Protein AF-A0A915M1R1-F1 (afdb_monomer)

Organism: Meloidogyne javanica (NCBI:txid6303)

Sequence (54 aa):
MRNHVDDIFVIAHRYQVEGLKYLCERFMSSNVDINNIVKYCSNIYLYGAPTLEK

Radius of gyration: 10.29 Å; Cα contacts (8 Å, |Δi|>4): 31; chains: 1; bounding box: 24×26×24 Å

Solvent-accessible surface area (backbone atoms only — not compa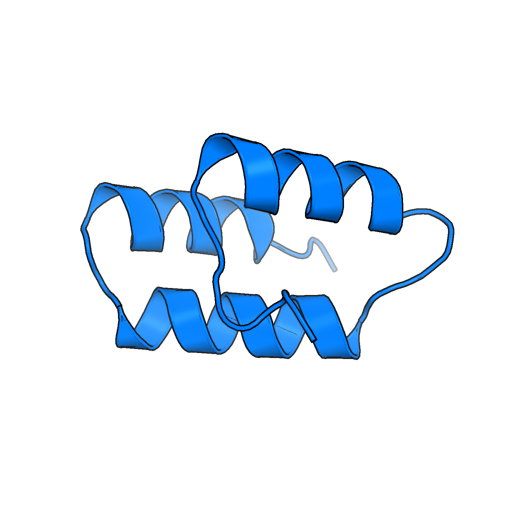rable to full-atom values): 3317 Å² total; per-residue (Å²): 132,89,80,58,54,66,62,50,31,54,50,20,54,76,71,65,37,59,73,56,27,51,52,35,50,56,51,50,67,76,65,63,45,92,88,46,45,67,60,50,55,50,48,36,71,75,66,64,47,80,87,76,64,126

Foldseek 3Di:
DDDCLLVQLVVCLVVVVVVSVLVSLVVCLVPDDPVCVVVVVVSCVPRNDVVNPD

Structure (mmCIF, N/CA/C/O backbone):
data_AF-A0A915M1R1-F1
#
_entry.id   AF-A0A915M1R1-F1
#
loop_
_atom_site.group_PDB
_atom_site.id
_atom_site.type_symbol
_atom_site.label_atom_id
_atom_site.label_alt_id
_atom_site.label_comp_id
_atom_site.label_asym_id
_atom_site.label_entity_id
_atom_site.label_seq_id
_atom_site.pdbx_PDB_ins_code
_atom_site.Cartn_x
_atom_site.Cartn_y
_atom_site.Cartn_z
_atom_site.occupancy
_atom_site.B_iso_or_equiv
_atom_site.auth_seq_id
_atom_site.auth_comp_id
_atom_site.auth_asym_id
_atom_site.auth_atom_id
_atom_site.pdbx_PDB_model_num
ATOM 1 N N . MET A 1 1 ? 5.629 -15.511 -8.953 1.00 42.38 1 MET A N 1
ATOM 2 C CA . MET A 1 1 ? 4.613 -15.332 -7.891 1.00 42.38 1 MET A CA 1
ATOM 3 C C . MET A 1 1 ? 4.053 -13.925 -8.015 1.00 42.38 1 MET A C 1
ATOM 5 O O . MET A 1 1 ? 4.848 -13.006 -8.155 1.00 42.38 1 MET A O 1
ATOM 9 N N . ARG A 1 2 ? 2.725 -13.748 -8.056 1.00 53.38 2 ARG A N 1
ATOM 10 C CA . ARG A 1 2 ? 2.115 -12.406 -8.036 1.00 53.38 2 ARG A CA 1
ATOM 11 C C . ARG A 1 2 ? 2.312 -11.811 -6.645 1.00 53.38 2 ARG A C 1
ATOM 13 O O . ARG A 1 2 ? 1.956 -12.450 -5.661 1.00 53.38 2 ARG A O 1
ATOM 20 N N . ASN A 1 3 ? 2.907 -10.625 -6.577 1.00 70.81 3 ASN A N 1
ATOM 21 C CA . ASN A 1 3 ? 3.074 -9.892 -5.330 1.00 70.81 3 ASN A CA 1
ATOM 22 C C . ASN A 1 3 ? 1.821 -9.026 -5.131 1.00 70.81 3 ASN A C 1
ATOM 24 O O . ASN A 1 3 ? 1.602 -8.090 -5.891 1.00 70.81 3 ASN A O 1
ATOM 28 N N . HIS A 1 4 ? 0.980 -9.369 -4.152 1.00 86.25 4 HIS A N 1
ATOM 29 C CA . HIS A 1 4 ? -0.275 -8.656 -3.845 1.00 86.25 4 HIS A CA 1
ATOM 30 C C . HIS A 1 4 ? -0.086 -7.526 -2.826 1.00 86.25 4 HIS A C 1
ATOM 32 O O . HIS A 1 4 ? -1.049 -6.999 -2.278 1.00 86.25 4 HIS A O 1
ATOM 38 N N . VAL A 1 5 ? 1.165 -7.170 -2.535 1.00 87.81 5 VAL A N 1
ATOM 39 C CA . VAL A 1 5 ? 1.505 -6.224 -1.469 1.00 87.81 5 VAL A CA 1
ATOM 40 C C . VAL A 1 5 ? 0.946 -4.829 -1.748 1.00 87.81 5 VAL A C 1
ATOM 42 O O . VAL A 1 5 ? 0.524 -4.161 -0.811 1.00 87.81 5 VAL A O 1
ATOM 45 N N . ASP A 1 6 ? 0.850 -4.426 -3.017 1.00 86.31 6 ASP A N 1
ATOM 46 C CA . ASP A 1 6 ? 0.194 -3.175 -3.412 1.00 86.31 6 ASP A CA 1
ATOM 47 C C . ASP A 1 6 ? -1.298 -3.170 -3.057 1.00 86.31 6 ASP A C 1
ATOM 49 O O . ASP A 1 6 ? -1.779 -2.239 -2.415 1.00 86.31 6 ASP A O 1
ATOM 53 N N . ASP A 1 7 ? -2.019 -4.235 -3.413 1.00 90.62 7 ASP A N 1
ATOM 54 C CA . ASP A 1 7 ? -3.452 -4.360 -3.131 1.00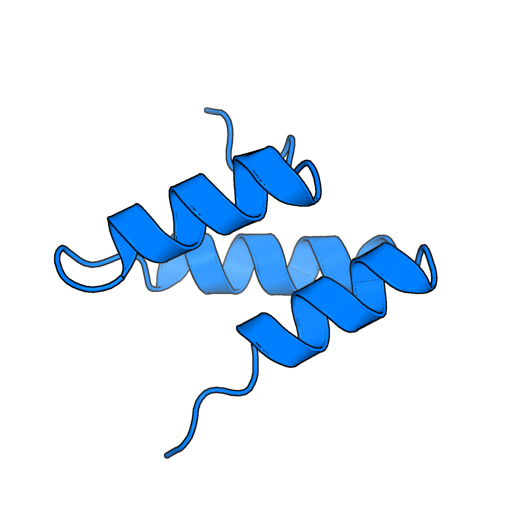 90.62 7 ASP A CA 1
ATOM 55 C C . ASP A 1 7 ? -3.704 -4.377 -1.616 1.00 90.62 7 ASP A C 1
ATOM 57 O O . ASP A 1 7 ? -4.600 -3.697 -1.112 1.00 90.62 7 ASP A O 1
ATOM 61 N N . ILE A 1 8 ? -2.871 -5.114 -0.874 1.00 92.81 8 ILE A N 1
ATOM 62 C CA . ILE A 1 8 ? -2.956 -5.210 0.586 1.00 92.81 8 ILE A CA 1
ATOM 63 C C . ILE A 1 8 ? -2.660 -3.856 1.234 1.00 92.81 8 ILE A C 1
ATOM 65 O O . ILE A 1 8 ? -3.377 -3.472 2.154 1.00 92.81 8 ILE A O 1
ATOM 69 N N . PHE A 1 9 ? -1.667 -3.106 0.748 1.00 90.94 9 PHE A N 1
ATOM 70 C CA . PHE A 1 9 ? -1.362 -1.765 1.250 1.00 90.94 9 PHE A CA 1
ATOM 71 C C . PHE A 1 9 ? -2.546 -0.811 1.063 1.00 90.94 9 PHE A C 1
ATOM 73 O O . PHE A 1 9 ? -2.942 -0.126 2.006 1.00 90.94 9 PHE A O 1
ATOM 80 N N . VAL A 1 10 ? -3.168 -0.818 -0.121 1.00 90.06 10 VAL A N 1
ATOM 81 C CA . VAL A 1 10 ? -4.3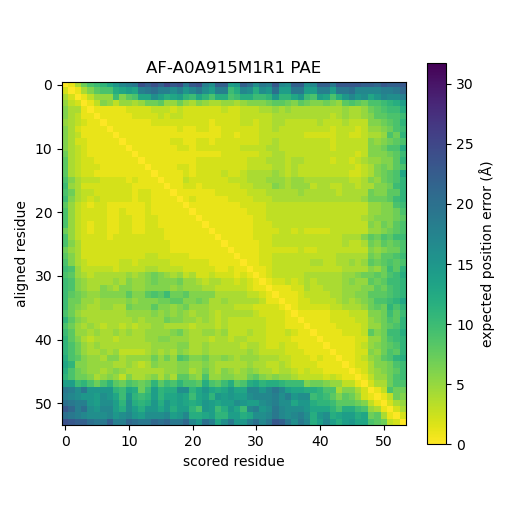46 0.0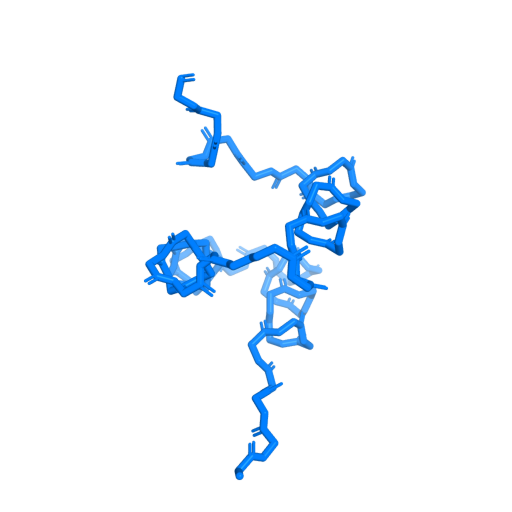14 -0.409 1.00 90.06 10 VAL A CA 1
ATOM 82 C C . VAL A 1 10 ? -5.528 -0.361 0.488 1.00 90.06 10 VAL A C 1
ATOM 84 O O . VAL A 1 10 ? -6.216 0.525 1.000 1.00 90.06 10 VAL A O 1
ATOM 87 N N . ILE A 1 11 ? -5.766 -1.656 0.713 1.00 92.44 11 ILE A N 1
ATOM 88 C CA . ILE A 1 11 ? -6.816 -2.139 1.622 1.00 92.44 11 ILE A CA 1
ATOM 89 C C . ILE A 1 11 ? -6.501 -1.732 3.067 1.00 92.44 11 ILE A C 1
ATOM 91 O O . ILE A 1 11 ? -7.365 -1.180 3.745 1.00 92.44 11 ILE A O 1
ATOM 95 N N . ALA A 1 12 ? -5.268 -1.941 3.531 1.00 92.81 12 ALA A N 1
ATOM 96 C CA . ALA A 1 12 ? -4.840 -1.584 4.880 1.00 92.81 12 ALA A CA 1
ATOM 97 C C . ALA A 1 12 ? -4.974 -0.079 5.138 1.00 92.81 12 ALA A C 1
ATOM 99 O O . ALA A 1 12 ? -5.468 0.316 6.191 1.00 92.81 12 ALA A O 1
ATOM 100 N N . HIS A 1 13 ? -4.618 0.755 4.158 1.00 90.44 13 HIS A N 1
ATOM 101 C CA . HIS A 1 13 ? -4.860 2.192 4.204 1.00 90.44 13 HIS A CA 1
ATOM 102 C C . HIS A 1 13 ? -6.361 2.513 4.270 1.00 90.44 13 HIS A C 1
ATOM 104 O O . HIS A 1 13 ? -6.794 3.235 5.166 1.00 90.44 13 HIS A O 1
ATOM 110 N N . ARG A 1 14 ? -7.172 1.945 3.363 1.00 92.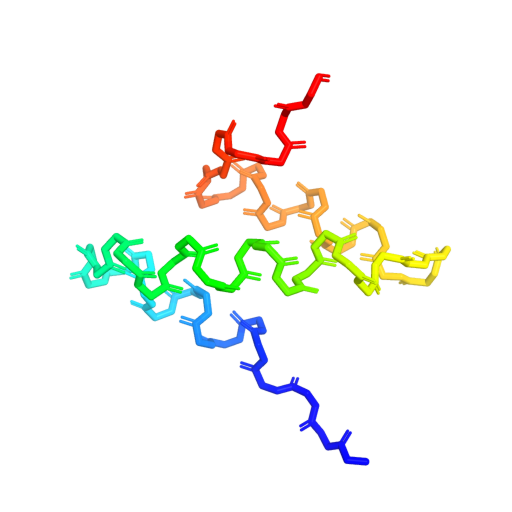88 14 ARG A N 1
ATOM 111 C CA . ARG A 1 14 ? -8.624 2.198 3.285 1.00 92.88 14 ARG A CA 1
ATOM 112 C C . ARG A 1 14 ? -9.351 1.878 4.591 1.00 92.88 14 ARG A C 1
ATOM 114 O O . ARG A 1 14 ? -10.253 2.615 4.970 1.00 92.88 14 ARG A O 1
ATOM 121 N N . TYR A 1 15 ? -8.978 0.783 5.245 1.00 95.50 15 TYR A N 1
ATOM 122 C CA . TYR A 1 15 ? -9.598 0.327 6.490 1.00 95.50 15 TYR A CA 1
ATOM 123 C C . TYR A 1 15 ? -8.833 0.762 7.748 1.00 95.50 15 TYR A C 1
ATOM 125 O O . TYR A 1 15 ? -9.158 0.296 8.835 1.00 95.50 15 TYR A O 1
ATOM 133 N N . GLN A 1 16 ? -7.831 1.640 7.613 1.00 92.38 16 GLN A N 1
ATOM 134 C CA . GLN A 1 16 ? -7.039 2.180 8.726 1.00 92.38 16 GLN A CA 1
ATOM 135 C C . GLN A 1 16 ? -6.394 1.096 9.612 1.00 92.38 16 GLN A C 1
ATOM 137 O O . GLN A 1 16 ? -6.244 1.248 10.822 1.00 92.38 16 GLN A O 1
ATOM 142 N N . VAL A 1 17 ? -5.973 -0.014 9.002 1.00 95.12 17 VAL A N 1
ATOM 143 C CA . VAL A 1 17 ? -5.262 -1.100 9.688 1.00 95.12 17 VAL A CA 1
ATOM 144 C C . VAL A 1 17 ? -3.772 -0.756 9.733 1.00 95.12 17 VAL A C 1
ATOM 146 O O . VAL A 1 17 ? -2.970 -1.288 8.964 1.00 95.12 17 VAL A O 1
ATOM 149 N N . GLU A 1 18 ? -3.396 0.170 10.617 1.00 89.81 18 GLU A N 1
ATOM 150 C CA . GLU A 1 18 ? -2.055 0.781 10.650 1.00 89.81 18 GLU A CA 1
ATOM 151 C C . GLU A 1 18 ? -0.915 -0.237 10.762 1.00 89.81 18 GLU A C 1
ATOM 153 O O . GLU A 1 18 ? 0.072 -0.136 10.038 1.00 89.81 18 GLU A O 1
ATOM 158 N N . GLY A 1 19 ? -1.065 -1.267 11.600 1.00 92.62 19 GLY A N 1
ATOM 159 C CA . GLY A 1 19 ? -0.045 -2.311 11.742 1.00 92.62 19 GLY A CA 1
ATOM 160 C C . GLY A 1 19 ? 0.202 -3.089 10.444 1.00 92.62 19 GLY A C 1
ATOM 161 O O . GLY A 1 19 ? 1.344 -3.406 10.117 1.00 92.62 19 GLY A O 1
ATOM 162 N N . LEU A 1 20 ? -0.852 -3.354 9.665 1.00 92.12 20 LEU A N 1
ATOM 163 C CA . LEU A 1 20 ? -0.729 -4.024 8.369 1.00 92.12 20 LEU A CA 1
ATOM 164 C C . LEU A 1 20 ? -0.135 -3.083 7.318 1.00 92.12 20 LEU A C 1
ATOM 166 O O . LEU A 1 20 ? 0.751 -3.490 6.569 1.00 92.12 20 LEU A O 1
ATOM 170 N N . LYS A 1 21 ? -0.572 -1.819 7.307 1.00 90.81 21 LYS A N 1
ATOM 171 C CA . LYS A 1 21 ? -0.015 -0.775 6.441 1.00 90.81 21 LYS A CA 1
ATOM 172 C C . LYS A 1 21 ? 1.496 -0.646 6.659 1.00 90.81 21 LYS A C 1
ATOM 174 O O . LYS A 1 21 ? 2.251 -0.724 5.696 1.00 90.81 21 LYS A O 1
ATOM 179 N N . TYR A 1 22 ? 1.934 -0.588 7.915 1.00 90.00 22 TYR A N 1
ATOM 180 C CA . TYR A 1 22 ? 3.345 -0.535 8.299 1.00 90.00 22 TYR A CA 1
ATOM 181 C C . TYR A 1 22 ? 4.160 -1.740 7.805 1.00 90.00 22 TYR A C 1
ATOM 183 O O . TYR A 1 22 ? 5.283 -1.597 7.318 1.00 90.00 22 TYR A O 1
ATOM 191 N N . LEU A 1 23 ? 3.606 -2.952 7.907 1.00 91.25 23 LEU A N 1
ATOM 192 C CA . LEU A 1 23 ? 4.268 -4.157 7.401 1.00 91.25 23 LEU A CA 1
ATOM 193 C C . LEU A 1 23 ? 4.417 -4.125 5.877 1.00 91.25 23 LEU A C 1
ATOM 195 O O . LEU A 1 23 ? 5.476 -4.488 5.361 1.00 91.25 23 LEU A O 1
ATOM 199 N N . CYS A 1 24 ? 3.389 -3.658 5.166 1.00 90.56 24 CYS A N 1
ATOM 200 C CA . CYS A 1 24 ? 3.454 -3.450 3.724 1.00 90.56 24 CYS A CA 1
ATOM 201 C C . CYS A 1 24 ? 4.520 -2.414 3.356 1.00 90.56 24 CYS A C 1
ATOM 203 O O . CYS A 1 24 ? 5.329 -2.692 2.476 1.00 90.56 24 CYS A O 1
ATOM 205 N N . GLU A 1 25 ? 4.580 -1.281 4.060 1.00 87.88 25 GLU A N 1
ATOM 206 C CA . GLU A 1 25 ? 5.599 -0.243 3.857 1.00 87.88 25 GLU A CA 1
ATOM 207 C C . GLU A 1 25 ? 7.007 -0.826 4.011 1.00 87.88 25 GLU A C 1
ATOM 209 O O . GLU A 1 25 ? 7.810 -0.747 3.085 1.00 87.88 25 GLU A O 1
ATOM 214 N N . ARG A 1 26 ? 7.292 -1.527 5.119 1.00 88.56 26 ARG A N 1
ATOM 215 C CA . ARG A 1 26 ? 8.598 -2.175 5.336 1.00 88.56 26 ARG A CA 1
ATOM 216 C C . ARG A 1 26 ? 8.953 -3.188 4.255 1.00 88.56 26 ARG A C 1
ATOM 218 O O . ARG A 1 26 ? 10.118 -3.278 3.856 1.00 88.56 26 ARG A O 1
ATOM 225 N N . PHE A 1 27 ? 7.978 -3.980 3.817 1.00 88.69 27 PHE A N 1
ATOM 226 C CA . PHE A 1 27 ? 8.193 -4.971 2.772 1.00 88.69 27 PHE A CA 1
ATOM 227 C C . PHE A 1 27 ? 8.499 -4.301 1.432 1.00 88.69 27 PHE A C 1
ATOM 229 O O . PHE A 1 27 ? 9.448 -4.706 0.762 1.00 88.69 27 PHE A O 1
ATOM 236 N N . MET A 1 28 ? 7.737 -3.269 1.060 1.00 85.62 28 MET A N 1
ATOM 237 C CA . MET A 1 28 ? 7.969 -2.489 -0.155 1.00 85.62 28 MET A CA 1
ATOM 238 C C . MET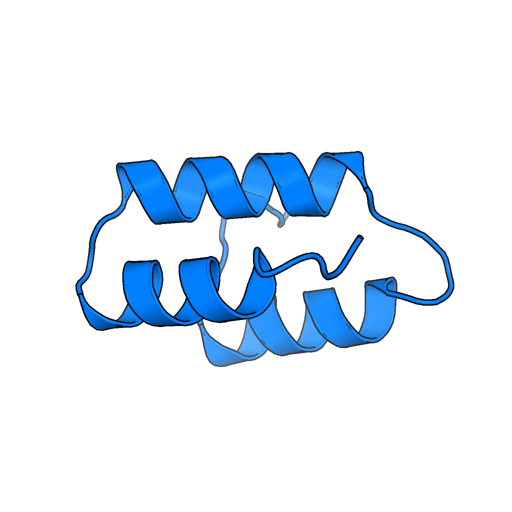 A 1 28 ? 9.356 -1.844 -0.121 1.00 85.62 28 MET A C 1
ATOM 240 O O . MET A 1 28 ? 10.124 -2.070 -1.050 1.00 85.62 28 MET A O 1
ATOM 244 N N . SER A 1 29 ? 9.733 -1.170 0.977 1.00 84.00 29 SER A N 1
ATOM 245 C CA . SER A 1 29 ? 11.069 -0.573 1.158 1.00 84.00 29 SER A CA 1
ATOM 246 C C . SER A 1 29 ? 12.201 -1.580 0.966 1.00 84.00 29 SER A C 1
ATOM 248 O O . SER A 1 29 ? 13.228 -1.260 0.376 1.00 84.00 29 SER A O 1
ATOM 250 N N . SER A 1 30 ? 12.022 -2.807 1.465 1.00 86.81 30 SER A N 1
ATOM 251 C CA . SER A 1 30 ? 13.045 -3.860 1.398 1.00 86.81 30 SER A CA 1
ATOM 252 C C . SER A 1 30 ? 13.168 -4.494 0.009 1.00 86.81 30 SER A C 1
ATOM 254 O O . SER A 1 30 ? 14.149 -5.180 -0.261 1.00 86.81 30 SER A O 1
ATOM 256 N N . ASN A 1 31 ? 12.178 -4.279 -0.862 1.00 86.06 31 ASN A N 1
ATOM 257 C CA . ASN A 1 31 ? 12.115 -4.828 -2.216 1.00 86.06 31 ASN A CA 1
ATOM 258 C C . ASN A 1 31 ? 12.075 -3.721 -3.286 1.00 86.06 31 ASN A C 1
ATOM 260 O O . ASN A 1 31 ? 11.626 -3.971 -4.404 1.00 86.06 31 ASN A O 1
ATOM 264 N N . VAL A 1 32 ? 12.505 -2.498 -2.956 1.00 85.25 32 VAL A N 1
ATOM 265 C CA . VAL A 1 32 ? 12.639 -1.404 -3.928 1.00 85.25 32 VAL A CA 1
ATOM 266 C C . VAL A 1 32 ? 13.689 -1.766 -4.979 1.00 85.25 32 VAL A C 1
ATOM 268 O O . VAL A 1 32 ? 14.815 -2.136 -4.653 1.00 85.25 32 VAL A O 1
ATOM 271 N N . ASP A 1 33 ? 13.326 -1.606 -6.248 1.00 87.12 33 ASP A N 1
ATOM 272 C CA . ASP A 1 33 ? 14.210 -1.708 -7.403 1.00 87.12 33 ASP A CA 1
ATOM 273 C C . ASP A 1 33 ? 13.880 -0.616 -8.440 1.00 87.12 33 ASP A C 1
ATOM 275 O O . ASP A 1 33 ? 12.900 0.125 -8.320 1.00 87.12 33 ASP A O 1
ATOM 279 N N . ILE A 1 34 ? 14.708 -0.509 -9.483 1.00 88.12 34 ILE A N 1
ATOM 280 C CA . ILE A 1 34 ? 14.559 0.507 -10.539 1.00 88.12 34 ILE A CA 1
ATOM 281 C C . ILE A 1 34 ? 13.215 0.420 -11.281 1.00 88.12 34 ILE A C 1
ATOM 283 O O . ILE A 1 34 ? 12.731 1.428 -11.789 1.00 88.12 34 ILE A O 1
ATOM 287 N N . ASN A 1 35 ? 12.598 -0.760 -11.337 1.00 88.00 35 ASN A N 1
ATOM 288 C CA . ASN A 1 35 ? 11.354 -0.990 -12.066 1.00 88.00 35 ASN A CA 1
ATOM 289 C C . ASN A 1 35 ? 10.118 -0.651 -11.223 1.00 88.00 35 ASN A C 1
ATOM 291 O O . ASN A 1 35 ? 9.061 -0.359 -11.782 1.00 88.00 35 ASN A O 1
ATOM 295 N N . ASN A 1 36 ? 10.223 -0.703 -9.892 1.00 83.44 36 ASN A N 1
ATOM 296 C CA . ASN A 1 36 ? 9.088 -0.526 -8.986 1.00 83.44 36 ASN A CA 1
ATOM 297 C C . ASN A 1 36 ? 9.105 0.799 -8.198 1.00 83.44 36 ASN A C 1
ATOM 299 O O . ASN A 1 36 ? 8.066 1.199 -7.670 1.00 83.44 36 ASN A O 1
ATOM 303 N N . ILE A 1 37 ? 10.226 1.529 -8.196 1.00 84.12 37 ILE A N 1
ATOM 304 C CA . ILE A 1 37 ? 10.385 2.771 -7.427 1.00 84.12 37 ILE A CA 1
ATOM 305 C C . ILE A 1 37 ? 9.356 3.850 -7.793 1.00 84.12 37 ILE A C 1
ATOM 307 O O . ILE A 1 37 ? 8.769 4.463 -6.906 1.00 84.12 37 ILE A O 1
ATOM 311 N N . VAL A 1 38 ? 9.044 4.026 -9.083 1.00 86.69 38 VAL A N 1
ATOM 312 C CA . VAL A 1 38 ? 8.043 5.011 -9.545 1.00 86.69 38 VAL A CA 1
ATOM 313 C C . VAL A 1 38 ? 6.646 4.667 -9.020 1.00 86.69 38 VAL A C 1
ATOM 315 O O . VAL A 1 38 ? 5.894 5.546 -8.586 1.00 86.69 38 VAL A O 1
ATOM 318 N N . LYS A 1 39 ? 6.303 3.375 -9.021 1.00 84.38 39 LYS A N 1
ATOM 319 C CA . LYS A 1 39 ? 5.022 2.884 -8.507 1.00 84.38 39 LYS A CA 1
ATOM 320 C C . LYS A 1 39 ? 4.919 3.121 -7.002 1.00 84.38 39 LYS A C 1
ATOM 322 O O . LYS A 1 39 ? 3.896 3.615 -6.537 1.00 84.38 39 LYS A O 1
ATOM 327 N N . TYR A 1 40 ? 5.981 2.837 -6.253 1.00 81.75 40 TYR A N 1
ATOM 328 C CA . TYR A 1 40 ? 5.997 3.075 -4.813 1.00 81.75 40 TYR A CA 1
ATOM 329 C C . TYR A 1 40 ? 5.922 4.560 -4.464 1.00 81.75 40 TYR A C 1
ATOM 331 O O . TYR A 1 40 ? 5.096 4.919 -3.632 1.00 81.75 40 TYR A O 1
ATOM 339 N N . CYS A 1 41 ? 6.655 5.441 -5.152 1.00 81.25 41 CYS A N 1
ATOM 340 C CA . CYS A 1 41 ? 6.501 6.890 -4.977 1.00 81.25 41 CYS A CA 1
ATOM 341 C C . CYS A 1 41 ? 5.057 7.353 -5.225 1.00 81.25 41 CYS A C 1
ATOM 343 O O . CYS A 1 41 ? 4.524 8.155 -4.460 1.00 81.25 41 CYS A O 1
ATOM 345 N N . SER A 1 42 ? 4.395 6.802 -6.246 1.00 84.38 42 SER A N 1
ATOM 346 C CA . SER A 1 42 ? 2.986 7.103 -6.531 1.00 84.38 42 SER A CA 1
ATOM 347 C C . SER A 1 42 ? 2.062 6.639 -5.398 1.00 84.38 42 SER A C 1
ATOM 349 O O . SER A 1 42 ? 1.176 7.382 -4.981 1.00 84.38 42 SER A O 1
ATOM 351 N N . ASN A 1 43 ? 2.289 5.442 -4.849 1.00 80.62 43 ASN A N 1
ATOM 352 C CA . ASN A 1 43 ? 1.513 4.920 -3.721 1.00 80.62 43 ASN A CA 1
ATOM 353 C C . ASN A 1 43 ? 1.718 5.750 -2.442 1.00 80.62 43 ASN A C 1
ATOM 355 O O . ASN A 1 43 ? 0.744 6.039 -1.748 1.00 80.62 43 ASN A O 1
ATOM 359 N N . ILE A 1 44 ? 2.955 6.163 -2.1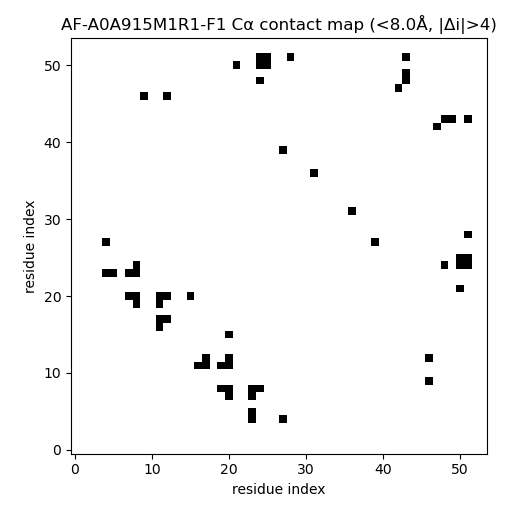45 1.00 79.06 44 ILE A N 1
ATOM 360 C CA . ILE A 1 44 ? 3.276 7.039 -1.005 1.00 79.06 44 ILE A CA 1
ATOM 361 C C . ILE A 1 44 ? 2.530 8.369 -1.147 1.00 79.06 44 ILE A C 1
ATOM 363 O O . ILE A 1 44 ? 1.901 8.820 -0.194 1.00 79.06 44 ILE A O 1
ATOM 367 N N . TYR A 1 45 ? 2.553 8.966 -2.341 1.00 81.56 45 TYR A N 1
ATOM 368 C CA . TYR A 1 45 ? 1.862 10.225 -2.615 1.00 81.56 45 TYR A CA 1
ATOM 369 C C . TYR A 1 45 ? 0.337 10.110 -2.448 1.00 81.56 45 TYR A C 1
ATOM 371 O O . TYR A 1 45 ? -0.287 10.990 -1.860 1.00 81.56 45 TYR A O 1
ATOM 379 N N . LEU A 1 46 ? -0.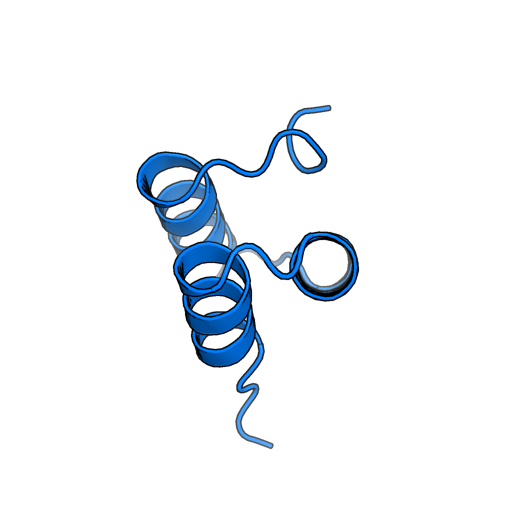271 9.023 -2.938 1.00 83.25 46 LEU A N 1
ATOM 380 C CA . LEU A 1 46 ? -1.729 8.845 -2.939 1.00 83.25 46 LEU A CA 1
ATOM 381 C C . LEU A 1 46 ? -2.311 8.412 -1.588 1.00 83.25 46 LEU A C 1
ATOM 383 O O . LEU A 1 46 ? -3.446 8.766 -1.273 1.00 83.25 46 LEU A O 1
ATOM 387 N N . TYR A 1 47 ? -1.573 7.614 -0.818 1.00 80.94 47 TYR A N 1
ATOM 388 C CA . TYR A 1 47 ? -2.088 6.961 0.392 1.00 80.94 47 TYR A CA 1
ATOM 389 C C . TYR A 1 47 ? -1.349 7.375 1.671 1.00 80.94 47 TYR A C 1
ATOM 391 O O . TYR A 1 47 ? -1.726 6.948 2.761 1.00 80.94 47 TYR A O 1
ATOM 399 N N . GLY A 1 48 ? -0.303 8.197 1.551 1.00 70.38 48 GLY A N 1
ATOM 400 C CA . GLY A 1 48 ? 0.559 8.625 2.649 1.00 70.38 48 GLY A CA 1
ATOM 401 C C . GLY A 1 48 ? 1.318 7.454 3.272 1.00 70.38 48 GLY A C 1
ATOM 402 O O . GLY A 1 48 ? 0.715 6.552 3.843 1.00 70.38 48 GLY A O 1
ATOM 403 N N . ALA A 1 49 ? 2.644 7.462 3.234 1.00 65.69 49 ALA A N 1
ATOM 404 C CA . ALA A 1 49 ? 3.450 6.445 3.913 1.00 65.69 49 ALA A CA 1
ATOM 405 C C . ALA A 1 49 ? 4.648 7.098 4.619 1.00 65.69 49 ALA A C 1
ATOM 407 O O . ALA A 1 49 ? 5.749 7.132 4.068 1.00 65.69 49 ALA A O 1
ATOM 408 N N . PRO A 1 50 ? 4.445 7.643 5.831 1.00 60.66 50 PRO A N 1
ATOM 409 C CA . PRO A 1 50 ? 5.462 8.433 6.529 1.00 60.66 50 PRO A CA 1
ATOM 410 C C . PRO A 1 50 ? 6.701 7.624 6.943 1.00 60.66 50 PRO A C 1
ATOM 412 O O . PRO A 1 50 ? 7.720 8.197 7.296 1.00 60.66 50 PRO A O 1
ATOM 415 N N . THR A 1 51 ? 6.653 6.292 6.902 1.00 62.34 51 THR A N 1
ATOM 416 C CA . THR A 1 51 ? 7.797 5.417 7.225 1.00 62.34 51 THR A CA 1
ATOM 417 C C . THR A 1 51 ? 8.725 5.144 6.037 1.00 62.34 51 THR A C 1
ATOM 419 O O . THR A 1 51 ? 9.797 4.564 6.221 1.00 62.34 51 THR A O 1
ATOM 422 N N . LEU A 1 52 ? 8.316 5.542 4.827 1.00 56.75 52 LEU A N 1
ATOM 423 C CA . LEU A 1 52 ? 9.114 5.495 3.598 1.00 56.75 52 LEU A CA 1
ATOM 424 C C . LEU A 1 52 ? 9.841 6.823 3.321 1.00 56.75 52 LEU A C 1
ATOM 426 O O . LEU A 1 52 ? 10.770 6.842 2.516 1.00 56.75 52 LEU A O 1
ATOM 430 N N . GLU A 1 53 ? 9.454 7.909 3.997 1.00 52.44 53 GLU A N 1
ATOM 431 C CA . GLU A 1 53 ? 10.249 9.133 4.084 1.00 52.44 53 GLU A CA 1
ATOM 432 C C . GLU A 1 53 ? 11.406 8.881 5.054 1.00 52.44 53 GLU A C 1
ATOM 434 O O . GLU A 1 53 ? 11.208 8.689 6.253 1.00 52.44 53 GLU A O 1
ATOM 439 N N . LYS A 1 54 ? 12.625 8.830 4.528 1.00 45.62 54 LYS A N 1
ATOM 440 C CA . LYS A 1 54 ? 13.839 8.899 5.332 1.00 45.62 54 LYS A CA 1
ATOM 441 C C . LYS A 1 54 ? 14.534 10.218 5.056 1.00 45.62 54 LYS A C 1
ATOM 443 O O . LYS A 1 54 ? 14.577 10.593 3.863 1.00 45.62 54 LYS A O 1
#

Mean predicted aligned error: 5.41 Å

InterPro domains:
  IPR011333 SKP1/BTB/POZ domain superfamily [G3DSA:3.30.710.10] (1-54)

Nearest PDB stru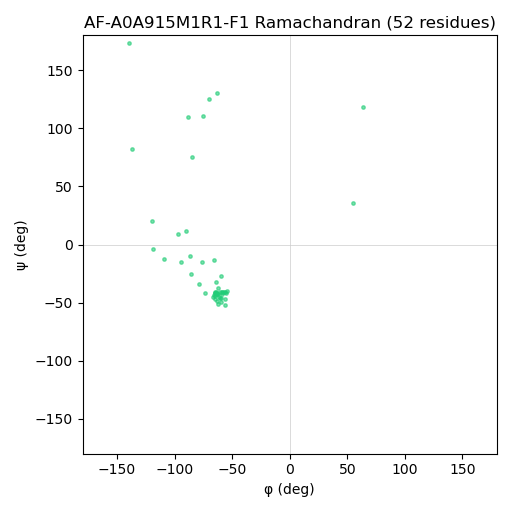ctures (foldseek):
  3hu6-assembly1_B  TM=9.282E-01  e=3.045E-01  Homo sapiens
  9ety-assembly1_B  TM=8.641E-01  e=8.235E-01  Homo sapiens
  9etx-assembly1_B  TM=8.209E-01  e=8.763E-01  Homo sapiens
  9etx-assembly1_A  TM=8.880E-01  e=1.354E+00  Homo sapiens
  9ety-assembly1_A  TM=9.222E-01  e=1.534E+00  Homo sapiens

pLDDT: mean 82.25, std 12.76, range [42.38, 95.5]

Secondary structure (DSSP, 8-state):
----HHHHHHHHHHTT-HHHHHHHHHHHHHT--TTTHHHHHHHHHHH--TTT--